Protein AF-A0A7S4FVG9-F1 (afdb_monomer_lite)

Sequence (115 aa):
MYADDLCVLISSWCITNLQEILDAMHPFGIVSGLKSTLGKSALVLKGTFLPQEAQYFDNSGLPTRNCVKYLGVCIGNISVGQTFSKVLGEAQRRAALVASLGLSLKERVLLLKTW

Secondary structure (DSSP, 8-state):
-BTTB------GGGGGGHHHHHHHHHHHHHHHTPPP-GGG--B---S---HHHHHHHHHT-PPB-SEEEETTEEEESS-HHHHHHHHHHHHHHHHHHHHHSSS-HHHHHHHHHH-

pLDDT: mean 82.52, std 6.34, range [65.31, 91.69]

Structure (mmCIF, N/CA/C/O backbone):
data_AF-A0A7S4FVG9-F1
#
_entry.id   AF-A0A7S4FVG9-F1
#
loop_
_atom_site.group_PDB
_atom_site.id
_atom_site.type_symbol
_atom_site.label_atom_id
_atom_site.label_alt_id
_atom_site.label_comp_id
_atom_site.label_asym_id
_atom_site.label_entity_id
_atom_site.label_seq_id
_atom_site.pdbx_PDB_ins_code
_atom_site.Cartn_x
_atom_site.Cartn_y
_atom_site.Cartn_z
_atom_site.occupancy
_atom_site.B_iso_or_equiv
_atom_site.auth_seq_id
_atom_site.auth_comp_id
_atom_site.auth_asym_id
_atom_site.auth_atom_id
_atom_site.pdbx_PDB_model_num
ATOM 1 N N . MET A 1 1 ? 6.485 -10.871 1.008 1.00 78.25 1 MET A N 1
ATOM 2 C CA . MET A 1 1 ? 5.316 -11.719 0.721 1.00 78.25 1 MET A CA 1
ATOM 3 C C . MET A 1 1 ? 4.652 -12.051 2.038 1.00 78.25 1 MET A C 1
ATOM 5 O O . MET A 1 1 ? 5.354 -12.457 2.959 1.00 78.25 1 MET A O 1
ATOM 9 N N . TYR A 1 2 ? 3.351 -11.828 2.143 1.00 77.38 2 TYR A N 1
ATOM 10 C CA . TYR A 1 2 ? 2.548 -12.236 3.287 1.00 77.38 2 TYR A CA 1
ATOM 11 C C . TYR A 1 2 ? 1.194 -12.713 2.767 1.00 77.38 2 TYR A C 1
ATOM 13 O O . TYR A 1 2 ? 0.484 -11.928 2.150 1.00 77.38 2 TYR A O 1
ATOM 21 N N . ALA A 1 3 ? 0.859 -13.986 2.991 1.00 82.62 3 ALA A N 1
ATOM 2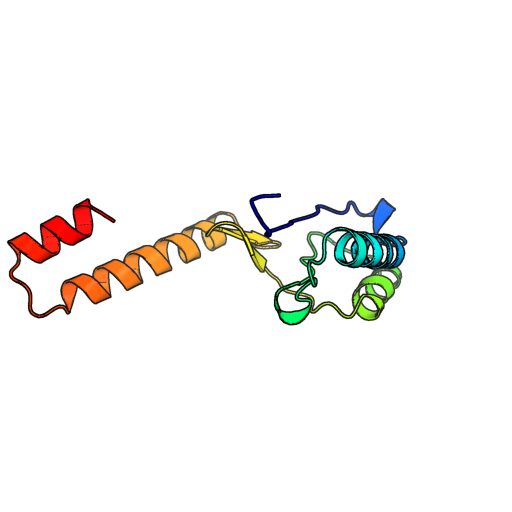2 C CA . ALA A 1 3 ? -0.276 -14.635 2.330 1.00 82.62 3 ALA A CA 1
ATOM 23 C C . ALA A 1 3 ? -0.240 -14.411 0.798 1.00 82.62 3 ALA A C 1
ATOM 25 O O . ALA A 1 3 ? 0.761 -14.752 0.167 1.00 82.62 3 ALA A O 1
ATOM 26 N N . ASP A 1 4 ? -1.297 -13.841 0.220 1.00 75.81 4 ASP A N 1
ATOM 27 C CA . ASP A 1 4 ? -1.430 -13.484 -1.196 1.00 75.81 4 ASP A CA 1
ATOM 28 C C . ASP A 1 4 ? -0.877 -12.087 -1.541 1.00 75.81 4 ASP A C 1
ATOM 30 O O . ASP A 1 4 ? -0.677 -11.776 -2.718 1.00 75.81 4 ASP A O 1
ATOM 34 N N . ASP A 1 5 ? -0.560 -11.260 -0.539 1.00 79.31 5 ASP A N 1
ATOM 35 C CA . ASP A 1 5 ? 0.035 -9.941 -0.742 1.00 79.31 5 ASP A CA 1
ATOM 36 C C . ASP A 1 5 ? 1.545 -10.059 -1.030 1.00 79.31 5 ASP A C 1
ATOM 38 O O . ASP A 1 5 ? 2.378 -10.385 -0.167 1.00 79.31 5 ASP A O 1
ATOM 42 N N . LEU A 1 6 ? 1.931 -9.717 -2.261 1.00 83.31 6 LEU A N 1
ATOM 43 C CA . LEU A 1 6 ? 3.322 -9.621 -2.694 1.00 83.31 6 LEU A CA 1
ATOM 44 C C . LEU A 1 6 ? 3.721 -8.161 -2.940 1.00 83.31 6 LEU A C 1
ATOM 46 O O . LEU A 1 6 ? 3.076 -7.433 -3.688 1.00 83.31 6 LEU A O 1
ATOM 50 N N . CYS A 1 7 ? 4.840 -7.758 -2.342 1.00 84.88 7 CYS A N 1
ATOM 51 C CA . CYS A 1 7 ? 5.536 -6.514 -2.645 1.00 84.88 7 CYS A CA 1
ATOM 52 C C . CYS A 1 7 ? 6.952 -6.871 -3.103 1.00 84.88 7 CYS A C 1
ATOM 54 O O . CYS A 1 7 ? 7.663 -7.581 -2.385 1.00 84.88 7 CYS A O 1
ATOM 56 N N . VAL A 1 8 ? 7.333 -6.407 -4.292 1.00 83.69 8 VAL A N 1
ATOM 57 C CA . VAL A 1 8 ? 8.661 -6.617 -4.881 1.00 83.69 8 VAL A CA 1
ATOM 58 C C . VAL A 1 8 ? 9.360 -5.268 -4.962 1.00 83.69 8 VAL A C 1
ATOM 60 O O . VAL A 1 8 ? 8.801 -4.302 -5.477 1.00 83.69 8 VAL A O 1
ATOM 63 N N . LEU A 1 9 ? 10.583 -5.199 -4.441 1.00 83.75 9 LEU A N 1
ATOM 64 C CA . LEU A 1 9 ? 11.436 -4.024 -4.573 1.00 83.75 9 LEU A CA 1
ATOM 65 C C . LEU A 1 9 ? 12.340 -4.230 -5.783 1.00 83.75 9 LEU A C 1
ATOM 67 O O . LEU A 1 9 ? 13.181 -5.125 -5.781 1.00 83.75 9 LEU A O 1
ATOM 71 N N . ILE A 1 10 ? 12.147 -3.407 -6.808 1.00 80.31 10 ILE A N 1
ATOM 72 C CA . ILE A 1 10 ? 12.931 -3.451 -8.042 1.00 80.31 10 ILE A CA 1
ATOM 73 C C . ILE A 1 10 ? 13.916 -2.285 -8.000 1.00 80.31 10 ILE A C 1
ATOM 75 O O . ILE A 1 10 ? 13.527 -1.127 -7.849 1.00 80.31 10 ILE A O 1
ATOM 79 N N . SER A 1 11 ? 15.205 -2.598 -8.078 1.00 76.31 11 SER A N 1
ATOM 80 C CA . SER A 1 11 ? 16.280 -1.612 -8.184 1.00 76.31 11 SER A CA 1
ATOM 81 C C . SER A 1 11 ? 16.342 -1.000 -9.583 1.00 76.31 11 SER A C 1
ATOM 83 O O . SER A 1 11 ? 15.901 -1.615 -10.550 1.00 76.31 11 SER A O 1
ATOM 85 N N . SER A 1 12 ? 16.949 0.186 -9.704 1.00 69.00 12 SER A N 1
ATOM 86 C CA . SER A 1 12 ? 17.004 0.949 -10.961 1.00 69.00 12 SER A CA 1
ATOM 87 C C . SER A 1 12 ? 17.550 0.156 -12.153 1.00 69.00 12 SER A C 1
ATOM 89 O O . SER A 1 12 ? 16.964 0.173 -13.227 1.00 69.00 12 SER A O 1
ATOM 91 N N . TRP A 1 13 ? 18.604 -0.635 -11.945 1.00 67.44 13 TRP A N 1
ATOM 92 C CA . TRP A 1 13 ? 19.212 -1.468 -12.991 1.00 67.44 13 TRP A CA 1
ATOM 93 C C . TRP A 1 13 ? 18.325 -2.620 -13.499 1.00 67.44 13 TRP A C 1
ATOM 95 O O . TRP A 1 13 ? 18.642 -3.210 -14.524 1.00 67.44 13 TRP A O 1
ATOM 105 N N . CYS A 1 14 ? 17.219 -2.928 -12.813 1.00 71.31 14 CYS A N 1
ATOM 106 C CA . CYS A 1 14 ? 16.270 -3.977 -13.200 1.00 71.31 14 CYS A CA 1
ATOM 107 C C . CYS A 1 14 ? 14.973 -3.424 -13.813 1.00 71.31 14 CYS A C 1
ATOM 109 O O . CYS A 1 14 ? 14.086 -4.210 -14.14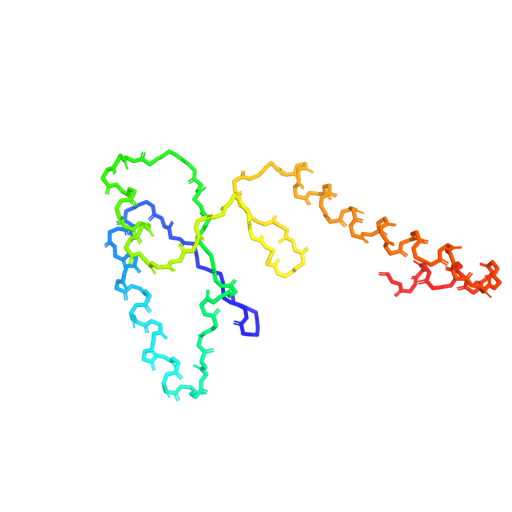5 1.00 71.31 14 CYS A O 1
ATOM 111 N N . ILE A 1 15 ? 14.825 -2.098 -13.949 1.00 79.31 15 ILE A N 1
ATOM 112 C CA . ILE A 1 15 ? 13.595 -1.476 -14.475 1.00 79.31 15 ILE A CA 1
ATOM 113 C C . ILE A 1 15 ? 13.326 -1.912 -15.917 1.00 79.31 15 ILE A C 1
ATOM 115 O O . ILE A 1 15 ? 12.174 -2.133 -16.284 1.00 79.31 15 ILE A O 1
ATOM 119 N N . THR A 1 16 ? 14.380 -2.107 -16.711 1.00 80.19 16 THR A N 1
ATOM 120 C CA . THR A 1 16 ? 14.280 -2.570 -18.103 1.00 80.19 16 THR A CA 1
ATOM 121 C C . THR A 1 16 ? 13.609 -3.936 -18.225 1.00 80.19 16 THR A C 1
ATOM 123 O O . THR A 1 16 ? 12.975 -4.220 -19.235 1.00 80.19 16 THR A O 1
ATOM 126 N N . ASN A 1 17 ? 13.692 -4.756 -17.173 1.00 81.62 17 ASN A N 1
ATOM 127 C CA . ASN A 1 17 ? 13.164 -6.118 -17.147 1.00 81.62 17 ASN A CA 1
ATOM 128 C C . ASN A 1 17 ? 11.814 -6.186 -16.416 1.00 81.62 17 ASN A C 1
ATOM 130 O O . ASN A 1 17 ? 11.320 -7.274 -16.129 1.00 81.62 17 ASN A O 1
ATOM 134 N N . LEU A 1 18 ? 11.201 -5.041 -16.086 1.00 84.19 18 LEU A N 1
ATOM 135 C CA . LEU A 1 18 ? 9.923 -4.990 -15.374 1.00 84.19 18 LEU A CA 1
ATOM 136 C C . LEU A 1 18 ? 8.843 -5.807 -16.091 1.00 84.19 18 LEU A C 1
ATOM 138 O O . LEU A 1 18 ? 8.108 -6.543 -15.436 1.00 84.19 18 LEU A O 1
ATOM 142 N N . GLN A 1 19 ? 8.779 -5.715 -17.421 1.00 83.19 19 GLN A N 1
ATOM 143 C CA . GLN A 1 19 ? 7.815 -6.483 -18.203 1.00 83.19 19 GLN A CA 1
ATOM 144 C C . GLN A 1 19 ? 8.065 -7.988 -18.078 1.00 83.19 19 GLN A C 1
ATOM 146 O O . GLN A 1 19 ? 7.139 -8.732 -17.783 1.00 83.19 19 GLN A O 1
ATOM 151 N N . GLU A 1 20 ? 9.318 -8.427 -18.192 1.00 83.75 20 GLU A N 1
ATOM 152 C CA . GLU A 1 20 ? 9.690 -9.839 -18.047 1.00 83.75 20 GLU A CA 1
ATOM 153 C C . GLU A 1 20 ? 9.359 -10.377 -16.648 1.00 83.75 20 GLU A C 1
ATOM 155 O O . GLU A 1 20 ? 8.916 -11.515 -16.504 1.00 83.75 20 GLU A O 1
ATOM 160 N N . ILE A 1 21 ? 9.525 -9.554 -15.606 1.00 83.12 21 ILE A N 1
ATOM 161 C CA . ILE A 1 21 ? 9.154 -9.905 -14.228 1.00 83.12 21 ILE A CA 1
ATOM 162 C C . ILE A 1 21 ? 7.636 -10.089 -14.113 1.00 83.12 21 ILE A C 1
ATOM 164 O O . ILE A 1 21 ? 7.181 -11.067 -13.516 1.00 83.12 21 ILE A O 1
ATOM 168 N N . LEU A 1 22 ? 6.847 -9.170 -14.677 1.00 80.75 22 LEU A N 1
ATOM 169 C CA . LEU A 1 22 ? 5.384 -9.262 -14.672 1.00 80.75 22 LEU A CA 1
ATOM 170 C C . LEU A 1 22 ? 4.895 -10.468 -15.479 1.00 80.75 22 LEU A C 1
ATOM 172 O O . LEU A 1 22 ? 4.018 -11.203 -15.018 1.00 80.75 22 LEU A O 1
ATOM 176 N N . ASP A 1 23 ? 5.512 -10.711 -16.631 1.00 81.44 23 ASP A N 1
ATOM 177 C CA . ASP A 1 23 ? 5.216 -11.853 -17.483 1.00 81.44 23 ASP A CA 1
ATOM 178 C C . ASP A 1 23 ? 5.558 -13.161 -16.768 1.00 81.44 23 ASP A C 1
ATOM 180 O O . ASP A 1 23 ? 4.752 -14.081 -16.794 1.00 81.44 23 ASP A O 1
ATOM 184 N N . ALA A 1 24 ? 6.676 -13.240 -16.038 1.00 80.88 24 ALA A N 1
ATOM 185 C CA . ALA A 1 24 ? 7.050 -14.415 -15.245 1.00 80.88 24 ALA A CA 1
ATOM 186 C C . ALA A 1 24 ? 6.097 -14.687 -14.065 1.00 80.88 24 ALA A C 1
ATOM 188 O O . ALA A 1 24 ? 5.924 -15.838 -13.651 1.00 80.88 24 ALA A O 1
ATOM 189 N N . MET A 1 25 ? 5.428 -13.657 -13.537 1.00 76.75 25 MET A N 1
ATOM 190 C CA . MET A 1 25 ? 4.395 -13.838 -12.513 1.00 76.75 25 MET A CA 1
ATOM 191 C C . MET A 1 25 ? 3.116 -14.488 -13.065 1.00 76.75 25 MET A C 1
ATOM 193 O O . MET A 1 25 ? 2.375 -15.119 -12.306 1.00 76.75 25 MET A O 1
ATOM 197 N N . HIS A 1 26 ? 2.847 -14.381 -14.369 1.00 72.19 26 HIS A N 1
ATOM 198 C CA . HIS A 1 26 ? 1.632 -14.928 -14.974 1.00 72.19 26 HIS A CA 1
ATOM 199 C C . HIS A 1 26 ? 1.617 -16.477 -15.019 1.00 72.19 26 HIS A C 1
ATOM 201 O O . HIS A 1 26 ? 0.636 -17.064 -14.552 1.00 72.19 26 HIS A O 1
ATOM 207 N N . PRO A 1 27 ? 2.676 -17.186 -15.476 1.00 69.69 27 PRO A N 1
ATOM 208 C CA . PRO A 1 27 ? 2.790 -18.642 -15.375 1.00 69.69 27 PRO A CA 1
ATOM 209 C C . PRO A 1 27 ? 2.675 -19.168 -13.945 1.00 69.69 27 PRO A C 1
ATOM 211 O O . PRO A 1 27 ? 2.052 -20.206 -13.732 1.00 69.69 27 PRO A O 1
ATOM 214 N N . PHE A 1 28 ? 3.214 -18.446 -12.956 1.00 68.62 28 PHE A N 1
ATOM 215 C CA . PHE A 1 28 ? 3.063 -18.820 -11.547 1.00 68.62 28 PHE A CA 1
ATOM 216 C C . PHE A 1 28 ? 1.588 -18.832 -11.122 1.00 68.62 28 PHE A C 1
ATOM 218 O O . PHE A 1 28 ? 1.145 -19.759 -10.442 1.00 68.62 28 PHE A O 1
ATOM 225 N N . GLY A 1 29 ? 0.803 -17.851 -11.576 1.00 69.31 29 GLY A N 1
ATOM 226 C CA . GLY A 1 29 ? -0.644 -17.825 -11.362 1.00 69.31 29 GLY A CA 1
ATOM 227 C C . GLY A 1 29 ? -1.374 -19.012 -12.000 1.00 69.31 29 GLY A C 1
ATOM 228 O O . GLY A 1 29 ? -2.247 -19.612 -11.379 1.00 69.31 29 GLY A O 1
ATOM 229 N N . ILE A 1 30 ? -0.965 -19.421 -13.206 1.00 68.50 30 ILE A N 1
ATOM 230 C CA . ILE A 1 30 ? -1.545 -20.585 -13.897 1.00 68.50 30 ILE A CA 1
ATOM 231 C C . ILE A 1 30 ? -1.260 -21.882 -13.125 1.00 68.50 30 ILE A C 1
ATOM 233 O O . ILE A 1 30 ? -2.176 -22.666 -12.894 1.00 68.50 30 ILE A O 1
ATOM 237 N N . VAL A 1 31 ? -0.013 -22.098 -12.694 1.00 74.31 31 VAL A N 1
ATOM 238 C CA . VAL A 1 31 ? 0.397 -23.324 -11.980 1.00 74.31 31 VAL A CA 1
ATOM 239 C C . VAL A 1 31 ? -0.233 -23.414 -10.589 1.00 74.31 31 VAL A C 1
ATOM 241 O O . VAL A 1 31 ? -0.610 -24.497 -10.150 1.00 74.31 31 VAL A O 1
ATOM 244 N N . SER A 1 32 ? -0.370 -22.284 -9.895 1.00 73.25 32 SER A N 1
ATOM 245 C CA . SER A 1 32 ? -0.970 -22.229 -8.556 1.00 73.25 32 SER A CA 1
ATOM 246 C C . SER A 1 32 ? -2.504 -22.174 -8.564 1.00 73.25 32 SER A C 1
ATOM 248 O O . SER A 1 32 ? -3.117 -22.274 -7.504 1.00 73.25 32 SER A O 1
ATOM 250 N N . GLY A 1 33 ? -3.135 -21.992 -9.731 1.00 74.25 33 GLY A N 1
ATOM 251 C CA . GLY A 1 33 ? -4.573 -21.724 -9.841 1.00 74.25 33 GLY A CA 1
ATOM 252 C C . GLY A 1 33 ? -4.991 -20.355 -9.282 1.00 74.25 33 GLY A C 1
ATOM 253 O O . GLY A 1 33 ? -6.182 -20.100 -9.102 1.00 74.25 33 GLY A O 1
ATOM 254 N N . LEU A 1 34 ? -4.030 -19.470 -8.996 1.00 72.81 34 LEU A N 1
ATOM 255 C CA . LEU A 1 34 ? -4.262 -18.141 -8.439 1.00 72.81 34 LEU A CA 1
ATOM 256 C C . LEU A 1 34 ? -4.266 -17.093 -9.551 1.00 72.81 34 LEU A C 1
ATOM 258 O O . LEU A 1 34 ? -3.319 -16.959 -10.323 1.00 72.81 34 LEU A O 1
ATOM 262 N N . LYS A 1 35 ? -5.321 -16.279 -9.608 1.00 70.69 35 LYS A N 1
ATOM 263 C CA . LYS A 1 35 ? -5.384 -15.155 -10.545 1.00 70.69 35 LYS A CA 1
ATOM 264 C C . LYS A 1 35 ? -4.820 -13.897 -9.889 1.00 70.69 35 LYS A C 1
ATOM 266 O O . LYS A 1 35 ? -5.388 -13.397 -8.918 1.00 70.69 35 LYS A O 1
ATOM 271 N N . SER A 1 36 ? -3.744 -13.348 -10.452 1.00 69.94 36 SER A N 1
ATOM 272 C CA . SER A 1 36 ? -3.258 -12.026 -10.047 1.00 69.94 36 SER A CA 1
ATOM 273 C C . SER A 1 36 ? -4.340 -10.976 -10.311 1.00 69.94 36 SER A C 1
ATOM 275 O O . SER A 1 36 ? -4.864 -10.859 -11.422 1.00 69.94 36 SER A O 1
ATOM 277 N N . THR A 1 37 ? -4.709 -10.217 -9.279 1.00 73.44 37 THR A N 1
ATOM 278 C CA . THR A 1 37 ? -5.695 -9.140 -9.406 1.00 73.44 37 THR A CA 1
ATOM 279 C C . THR A 1 37 ? -4.972 -7.840 -9.737 1.00 73.44 37 THR A C 1
ATOM 281 O O . THR A 1 37 ? -4.728 -7.023 -8.851 1.00 73.44 37 THR A O 1
ATOM 284 N N . LEU A 1 38 ? -4.664 -7.626 -11.020 1.00 67.69 38 LEU A N 1
ATOM 285 C CA . LEU A 1 38 ? -3.938 -6.436 -11.495 1.00 67.69 38 LEU A CA 1
ATOM 286 C C . LEU A 1 38 ? -4.584 -5.109 -11.055 1.00 67.69 38 LEU A C 1
ATOM 288 O O . LEU A 1 38 ? -3.882 -4.137 -10.812 1.00 67.69 38 LEU A O 1
ATOM 292 N N . GLY A 1 39 ? -5.907 -5.074 -10.848 1.00 70.44 39 GLY A N 1
ATOM 293 C CA . GLY A 1 39 ? -6.610 -3.889 -10.333 1.00 70.44 39 GLY A CA 1
ATOM 294 C C . GLY A 1 39 ? -6.247 -3.485 -8.893 1.00 70.44 39 GLY A C 1
ATOM 295 O O . GLY A 1 39 ? -6.519 -2.354 -8.491 1.00 70.44 39 GLY A O 1
ATOM 296 N N . LYS A 1 40 ? -5.637 -4.385 -8.109 1.00 75.50 40 LYS A N 1
ATOM 297 C CA . LYS A 1 40 ? -5.088 -4.091 -6.772 1.00 75.50 40 LYS A CA 1
ATOM 298 C C . LYS A 1 40 ? -3.585 -3.798 -6.805 1.00 75.50 40 LYS A C 1
ATOM 300 O O . LYS A 1 40 ? -3.054 -3.267 -5.831 1.00 75.50 40 LYS A O 1
ATOM 305 N N . SER A 1 41 ? -2.916 -4.127 -7.905 1.00 83.38 41 SER A N 1
ATOM 306 C CA . SER A 1 41 ? -1.487 -3.914 -8.100 1.00 83.38 41 SER A CA 1
ATOM 307 C C . SER A 1 41 ? -1.211 -2.477 -8.540 1.00 83.38 41 SER A C 1
ATOM 309 O O . SER A 1 41 ? -2.021 -1.835 -9.208 1.00 83.38 41 SER A O 1
ATOM 311 N N . ALA A 1 42 ? -0.065 -1.945 -8.135 1.00 88.38 42 ALA A N 1
ATOM 312 C CA . ALA A 1 42 ? 0.379 -0.614 -8.521 1.00 88.38 42 ALA A CA 1
ATOM 313 C C . ALA A 1 42 ? 1.901 -0.536 -8.445 1.00 88.38 42 ALA A C 1
ATOM 315 O O . ALA A 1 42 ? 2.522 -1.218 -7.625 1.00 88.38 42 ALA A O 1
ATOM 316 N N . LEU A 1 43 ? 2.482 0.338 -9.261 1.00 89.25 43 LEU A N 1
ATOM 317 C CA . LEU A 1 43 ? 3.894 0.679 -9.177 1.00 89.25 43 LEU A CA 1
ATOM 318 C C . LEU A 1 43 ? 4.085 1.849 -8.224 1.00 89.25 43 LEU A C 1
ATOM 320 O O . LEU A 1 43 ? 3.304 2.802 -8.217 1.00 89.25 43 LEU A O 1
ATOM 324 N N . VAL A 1 44 ? 5.148 1.785 -7.429 1.00 89.00 44 VAL A N 1
ATOM 325 C CA . VAL A 1 44 ? 5.551 2.880 -6.554 1.00 89.00 44 VAL A CA 1
ATOM 326 C C . VAL A 1 44 ? 6.985 3.247 -6.863 1.00 89.00 44 VAL A C 1
ATOM 328 O O . VAL A 1 44 ? 7.917 2.507 -6.557 1.00 89.00 44 VAL A O 1
ATOM 331 N N . LEU A 1 45 ? 7.139 4.406 -7.487 1.00 86.44 45 LEU A N 1
ATOM 332 C CA . LEU A 1 45 ? 8.416 4.903 -7.967 1.00 86.44 45 LEU A CA 1
ATOM 333 C C . LEU A 1 45 ? 9.079 5.732 -6.868 1.00 86.44 45 LEU A C 1
ATOM 335 O O . LEU A 1 45 ? 8.492 6.693 -6.369 1.00 86.44 45 LEU A O 1
ATOM 339 N N . LYS A 1 46 ? 10.298 5.360 -6.471 1.00 80.75 46 LYS A N 1
ATOM 340 C CA . LYS A 1 46 ? 11.075 6.071 -5.451 1.00 80.75 46 LYS A CA 1
ATOM 341 C C . LYS A 1 46 ? 12.426 6.492 -6.020 1.00 80.75 46 LYS A C 1
ATOM 343 O O . LYS A 1 46 ? 13.240 5.637 -6.346 1.00 80.75 46 LYS A O 1
ATOM 348 N N . GLY A 1 47 ? 12.666 7.801 -6.067 1.00 78.75 47 GLY A N 1
ATOM 349 C CA . GLY A 1 47 ? 13.893 8.393 -6.603 1.00 78.75 47 GLY A CA 1
ATOM 350 C C . GLY A 1 47 ? 13.654 9.181 -7.890 1.00 78.75 47 GLY A C 1
ATOM 351 O O . GLY A 1 47 ? 12.514 9.461 -8.258 1.00 78.75 47 GLY A O 1
ATOM 352 N N . THR A 1 48 ? 14.745 9.570 -8.543 1.00 78.44 48 THR A N 1
ATOM 353 C CA . THR A 1 48 ? 14.736 10.217 -9.859 1.00 78.44 48 THR A CA 1
ATOM 354 C C . THR A 1 48 ? 15.003 9.189 -10.942 1.00 78.44 48 THR A C 1
ATOM 356 O O . THR A 1 48 ? 15.944 8.408 -10.815 1.00 78.44 48 THR A O 1
ATOM 359 N N . PHE A 1 49 ? 14.207 9.243 -12.003 1.00 80.12 49 PHE A N 1
ATOM 360 C CA . PHE A 1 49 ? 14.292 8.337 -13.142 1.00 80.12 49 PHE A CA 1
ATOM 361 C C . PHE A 1 49 ? 14.641 9.120 -14.402 1.00 80.12 49 PHE A C 1
ATOM 363 O O . PHE A 1 49 ? 14.253 10.283 -14.553 1.00 80.12 49 PHE A O 1
ATOM 370 N N . LEU A 1 50 ? 15.375 8.483 -15.304 1.00 83.00 50 LEU A N 1
ATOM 371 C CA . LEU A 1 50 ? 15.639 9.019 -16.629 1.00 83.00 50 LEU A CA 1
ATOM 372 C C . LEU A 1 50 ? 14.352 8.980 -17.469 1.00 83.00 50 LEU A C 1
ATOM 374 O O . LEU A 1 50 ? 13.538 8.072 -17.307 1.00 83.00 50 LEU A O 1
ATOM 378 N N . PRO A 1 51 ? 14.168 9.899 -18.433 1.00 80.00 51 PRO A N 1
ATOM 379 C CA . PRO A 1 51 ? 12.992 9.887 -19.309 1.00 80.00 51 PRO A CA 1
ATOM 380 C C . PRO A 1 51 ? 12.788 8.562 -20.060 1.00 80.00 51 PRO A C 1
ATOM 382 O O . PRO A 1 51 ? 11.660 8.169 -20.330 1.00 80.00 51 PRO A O 1
ATOM 385 N N . GLN A 1 52 ? 13.877 7.854 -20.367 1.00 81.94 52 GLN A N 1
ATOM 386 C CA . GLN A 1 52 ? 13.838 6.537 -21.010 1.00 81.94 52 GLN A CA 1
ATOM 387 C C . GLN A 1 52 ? 13.264 5.456 -20.085 1.00 81.94 52 GLN A C 1
ATOM 389 O O . GLN A 1 52 ? 12.641 4.511 -20.556 1.00 81.94 52 GLN A O 1
ATOM 394 N N . GLU A 1 53 ? 13.434 5.604 -18.767 1.00 81.81 53 GLU A N 1
ATOM 395 C CA . GLU A 1 53 ? 12.915 4.650 -17.787 1.00 81.81 53 GLU A CA 1
ATOM 396 C C . GLU A 1 53 ? 11.389 4.753 -17.642 1.00 81.81 53 GLU A C 1
ATOM 398 O O . GLU A 1 53 ? 10.729 3.761 -17.337 1.00 81.81 53 GLU A O 1
ATOM 403 N N . ALA A 1 54 ? 10.817 5.931 -17.930 1.00 81.00 54 ALA A N 1
ATOM 404 C CA . ALA A 1 54 ? 9.376 6.172 -17.858 1.00 81.00 54 ALA A CA 1
ATOM 405 C C . ALA A 1 54 ? 8.571 5.239 -18.777 1.00 81.00 54 ALA A C 1
ATOM 407 O O . ALA A 1 54 ? 7.516 4.743 -18.384 1.00 81.00 54 ALA A O 1
ATOM 408 N N . GLN A 1 55 ? 9.119 4.925 -19.957 1.00 83.56 55 GLN A N 1
ATOM 409 C CA . GLN A 1 55 ? 8.477 4.044 -20.934 1.00 83.56 55 GLN A CA 1
ATOM 410 C C . GLN A 1 55 ? 8.240 2.629 -20.386 1.00 83.56 55 GLN A C 1
ATOM 412 O O . GLN A 1 55 ? 7.225 2.013 -20.703 1.00 83.56 55 GLN A O 1
ATOM 417 N N . TYR A 1 56 ? 9.127 2.110 -19.528 1.00 84.94 56 TYR A N 1
ATOM 418 C CA . TYR A 1 56 ? 8.942 0.779 -18.935 1.00 84.94 56 TYR A CA 1
ATOM 419 C C . TYR A 1 56 ? 7.786 0.749 -17.932 1.00 84.94 56 TYR A C 1
ATOM 421 O O . TYR A 1 56 ? 7.101 -0.266 -17.816 1.00 84.94 56 TYR A O 1
ATOM 429 N N . PHE A 1 57 ? 7.532 1.853 -17.224 1.00 85.19 57 PHE A N 1
ATOM 430 C CA . PHE A 1 57 ? 6.395 1.946 -16.307 1.00 85.19 57 PHE A CA 1
ATOM 431 C C . PHE A 1 57 ? 5.077 2.028 -17.073 1.00 85.19 57 PHE A C 1
ATOM 433 O O . PHE A 1 57 ? 4.128 1.336 -16.712 1.00 85.19 57 PHE A O 1
ATOM 440 N N . ASP A 1 58 ? 5.037 2.805 -18.154 1.00 83.88 58 ASP A N 1
ATOM 441 C CA . ASP A 1 58 ? 3.841 2.945 -18.990 1.00 83.88 58 ASP A CA 1
ATOM 442 C C . ASP A 1 58 ? 3.468 1.614 -19.666 1.00 83.88 58 ASP A C 1
ATOM 444 O O . ASP A 1 58 ? 2.297 1.230 -19.689 1.00 83.88 58 ASP A O 1
ATOM 448 N N . ASN A 1 59 ? 4.467 0.854 -20.128 1.00 84.25 59 ASN A N 1
ATOM 449 C CA . ASN A 1 59 ? 4.263 -0.447 -20.774 1.00 84.25 59 ASN A CA 1
ATOM 450 C C . ASN A 1 59 ? 3.792 -1.550 -19.813 1.00 84.25 59 ASN A C 1
ATOM 452 O O . ASN A 1 59 ? 3.189 -2.523 -20.256 1.00 84.25 59 ASN A O 1
ATOM 456 N N . SER A 1 60 ? 4.014 -1.391 -18.504 1.00 82.69 60 SER A N 1
ATOM 457 C CA . SER A 1 60 ? 3.660 -2.400 -17.497 1.00 82.69 60 SER A CA 1
ATOM 458 C C . SER A 1 60 ? 2.151 -2.637 -17.337 1.00 82.69 60 SER A C 1
ATOM 460 O O . SER A 1 60 ? 1.736 -3.625 -16.728 1.00 82.69 60 SER A O 1
ATOM 462 N N . GLY A 1 61 ? 1.315 -1.696 -17.796 1.00 81.75 61 GLY A N 1
ATOM 463 C CA . GLY A 1 61 ? -0.135 -1.716 -17.582 1.00 81.75 61 GLY A CA 1
ATOM 464 C C . GLY A 1 61 ? -0.568 -1.523 -16.121 1.00 81.75 61 GLY A C 1
ATOM 465 O O . GLY A 1 61 ? -1.759 -1.616 -15.815 1.00 81.75 61 GLY A O 1
ATOM 466 N N . LEU A 1 62 ? 0.370 -1.248 -15.207 1.00 86.31 62 LEU A N 1
ATOM 467 C CA . LEU A 1 62 ? 0.094 -0.989 -13.800 1.00 86.31 62 LEU A CA 1
ATOM 468 C C . LEU A 1 62 ? 0.000 0.517 -13.526 1.00 86.31 62 LEU A C 1
ATOM 470 O O . LEU A 1 62 ? 0.833 1.291 -13.996 1.00 86.31 62 LEU A O 1
ATOM 474 N N . PRO A 1 63 ? -0.961 0.966 -12.701 1.00 88.44 63 PRO A N 1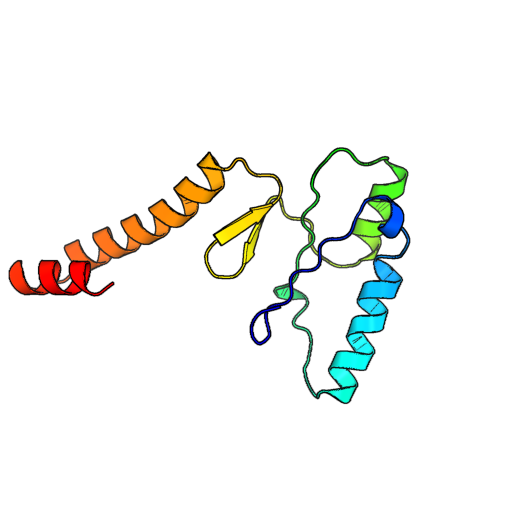
A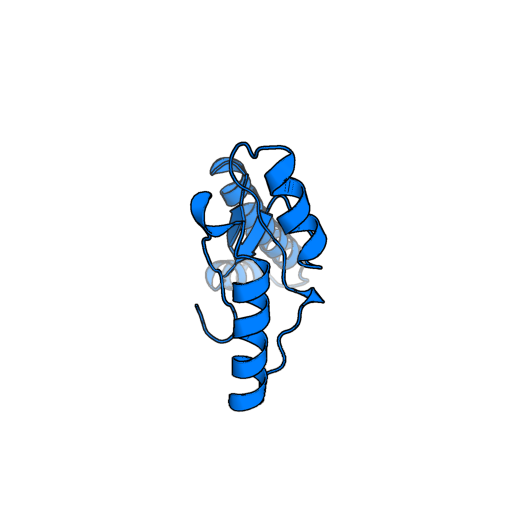TOM 475 C CA . PRO A 1 63 ? -1.044 2.369 -12.333 1.00 88.44 63 PRO A CA 1
ATOM 476 C C . PRO A 1 63 ? 0.130 2.758 -11.430 1.00 88.44 63 PRO A C 1
ATOM 478 O O . PRO A 1 63 ? 0.366 2.140 -10.386 1.00 88.44 63 PRO A O 1
ATOM 481 N N . THR A 1 64 ? 0.810 3.845 -11.779 1.00 88.44 64 THR A N 1
ATOM 482 C CA . THR A 1 64 ? 1.810 4.468 -10.908 1.00 88.44 64 THR A CA 1
ATOM 483 C C . THR A 1 64 ? 1.123 5.236 -9.781 1.00 88.44 64 THR A C 1
ATOM 485 O O . THR A 1 64 ? 0.227 6.051 -10.008 1.00 88.44 64 THR A O 1
ATOM 488 N N . ARG A 1 65 ? 1.538 4.988 -8.537 1.00 88.94 65 ARG A N 1
ATOM 489 C CA . ARG A 1 65 ? 1.015 5.651 -7.337 1.00 88.94 65 ARG A CA 1
ATOM 490 C C . ARG A 1 65 ? 2.147 6.184 -6.475 1.00 88.94 65 ARG A C 1
ATOM 492 O O . ARG A 1 65 ? 3.211 5.586 -6.370 1.00 88.94 65 ARG A O 1
ATOM 499 N N . ASN A 1 66 ? 1.872 7.276 -5.763 1.00 87.50 66 ASN A N 1
ATOM 500 C CA . ASN A 1 66 ? 2.832 7.835 -4.809 1.00 87.50 66 ASN A CA 1
ATOM 501 C C . ASN A 1 66 ? 3.082 6.894 -3.610 1.00 87.50 66 ASN A C 1
ATOM 503 O O . ASN A 1 66 ? 4.177 6.826 -3.057 1.00 87.50 66 ASN A O 1
ATOM 507 N N . CYS A 1 67 ? 2.054 6.146 -3.199 1.00 89.06 67 CYS A N 1
ATOM 508 C CA . CYS A 1 67 ? 2.164 5.119 -2.169 1.00 89.06 67 CYS A CA 1
ATOM 509 C C . CYS A 1 67 ? 1.111 4.0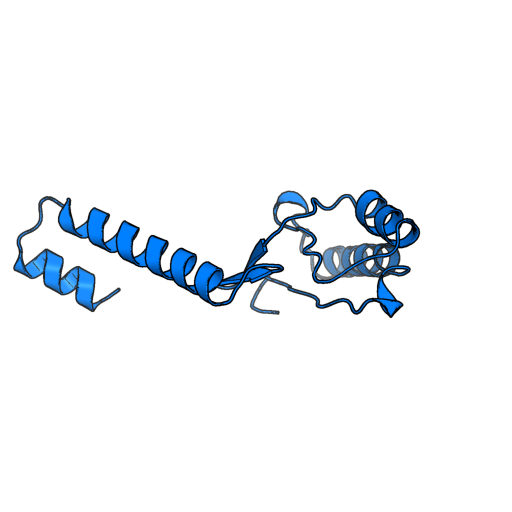22 -2.349 1.00 89.06 67 CYS A C 1
ATOM 511 O O . CYS A 1 67 ? 0.016 4.278 -2.860 1.00 89.06 67 CYS A O 1
ATOM 513 N N . VAL A 1 68 ? 1.403 2.839 -1.817 1.00 88.38 68 VAL A N 1
ATOM 514 C CA . VAL A 1 68 ? 0.468 1.714 -1.675 1.00 88.38 68 VAL A CA 1
ATOM 515 C C . VAL A 1 68 ? 0.313 1.347 -0.207 1.00 88.38 68 VAL A C 1
ATOM 517 O O . VAL A 1 68 ? 1.189 1.626 0.608 1.00 88.38 68 VAL A O 1
ATOM 520 N N . LYS A 1 69 ? -0.820 0.744 0.150 1.00 86.81 69 LYS A N 1
ATOM 521 C CA . LYS A 1 69 ? -1.011 0.164 1.479 1.00 86.81 69 LYS A CA 1
ATOM 522 C C . LYS A 1 69 ? -0.577 -1.296 1.415 1.00 86.81 69 LYS A C 1
ATOM 524 O O . LYS A 1 69 ? -1.165 -2.056 0.658 1.00 86.81 69 LYS A O 1
ATOM 529 N N . TYR A 1 70 ? 0.422 -1.666 2.202 1.00 86.31 70 TYR A N 1
ATOM 530 C CA . TYR A 1 70 ? 0.898 -3.039 2.341 1.00 86.31 70 TYR A CA 1
ATOM 531 C C . TYR A 1 70 ? 0.889 -3.395 3.826 1.00 86.31 70 TYR A C 1
ATOM 533 O O . TYR A 1 70 ? 1.459 -2.669 4.642 1.00 86.31 70 TYR A O 1
ATOM 541 N N . LEU A 1 71 ? 0.174 -4.464 4.188 1.00 85.25 71 LEU A N 1
ATOM 542 C CA . LEU A 1 71 ? 0.019 -4.922 5.576 1.00 85.25 71 LEU A CA 1
ATOM 543 C C . LEU A 1 71 ? -0.425 -3.825 6.560 1.00 85.25 71 LEU A C 1
ATOM 545 O O . LEU A 1 71 ? 0.070 -3.715 7.677 1.00 85.25 71 LEU A O 1
ATOM 549 N N . GLY A 1 72 ? -1.351 -2.963 6.136 1.00 81.50 72 GLY A N 1
ATOM 550 C CA . GLY A 1 72 ? -1.854 -1.878 6.984 1.00 81.50 72 GLY A CA 1
ATOM 551 C C . GLY A 1 72 ? -1.031 -0.587 6.943 1.00 81.50 72 GLY A C 1
ATOM 552 O O . GLY A 1 72 ? -1.557 0.458 7.320 1.00 81.50 72 GLY A O 1
ATOM 553 N N . VAL A 1 73 ? 0.193 -0.623 6.414 1.00 84.38 73 VAL A N 1
ATOM 554 C CA . VAL A 1 73 ? 1.124 0.511 6.390 1.00 84.38 73 VAL A CA 1
ATOM 555 C C . VAL A 1 73 ? 1.211 1.100 4.985 1.00 84.38 73 VAL A C 1
ATOM 557 O O . VAL A 1 73 ? 1.269 0.375 3.994 1.00 84.38 73 VAL A O 1
ATOM 560 N N . CYS A 1 74 ? 1.220 2.430 4.872 1.00 87.25 74 CYS A N 1
ATOM 561 C CA . CYS A 1 74 ? 1.498 3.077 3.592 1.00 87.25 74 CYS A CA 1
ATOM 562 C C . CYS A 1 74 ? 3.001 3.079 3.302 1.00 87.25 74 CYS A C 1
ATOM 564 O O . CYS A 1 74 ? 3.784 3.645 4.065 1.00 87.25 74 CYS A O 1
ATOM 566 N N . ILE A 1 75 ? 3.378 2.489 2.172 1.00 85.81 75 ILE A N 1
ATOM 567 C CA . ILE A 1 75 ? 4.752 2.397 1.682 1.00 85.81 75 ILE A CA 1
ATOM 568 C C . ILE A 1 75 ? 4.834 3.150 0.357 1.00 85.81 75 ILE A C 1
ATOM 570 O O . ILE A 1 75 ? 3.971 2.992 -0.510 1.00 85.81 75 ILE A O 1
ATOM 574 N N . GLY A 1 76 ? 5.863 3.980 0.196 1.00 86.69 76 GLY A N 1
ATOM 575 C CA . GLY A 1 76 ? 6.165 4.594 -1.088 1.00 86.69 76 GLY A CA 1
ATOM 576 C C . GLY A 1 76 ? 7.057 5.814 -1.023 1.00 86.69 76 GLY A C 1
ATOM 577 O O . GLY A 1 76 ? 7.882 5.931 -0.117 1.00 86.69 76 GLY A O 1
ATOM 578 N N . ASN A 1 77 ? 6.881 6.717 -1.985 1.00 86.94 77 ASN A N 1
ATOM 579 C CA . ASN A 1 77 ? 7.582 7.995 -2.037 1.00 86.94 77 ASN A CA 1
ATOM 580 C C . ASN A 1 77 ? 6.899 9.029 -1.127 1.00 86.94 77 ASN A C 1
ATOM 582 O O . ASN A 1 77 ? 6.444 10.094 -1.537 1.00 86.94 77 ASN A O 1
ATOM 586 N N . ILE A 1 78 ? 6.775 8.651 0.141 1.00 86.50 78 ILE A N 1
ATOM 587 C CA . ILE A 1 78 ? 6.185 9.450 1.207 1.00 86.50 78 ILE A CA 1
ATOM 588 C C . ILE A 1 78 ? 7.159 9.507 2.378 1.00 86.50 78 ILE A C 1
ATOM 590 O O . ILE A 1 78 ? 7.972 8.601 2.577 1.00 86.50 78 ILE A O 1
ATOM 594 N N . SER A 1 79 ? 7.089 10.580 3.160 1.00 86.50 79 SER A N 1
ATOM 595 C CA . SER A 1 79 ? 7.909 10.701 4.363 1.00 86.50 79 SER A CA 1
ATOM 596 C C . SER A 1 79 ? 7.428 9.743 5.455 1.00 86.50 79 SER A C 1
ATOM 598 O O . SER A 1 79 ? 6.258 9.357 5.502 1.00 8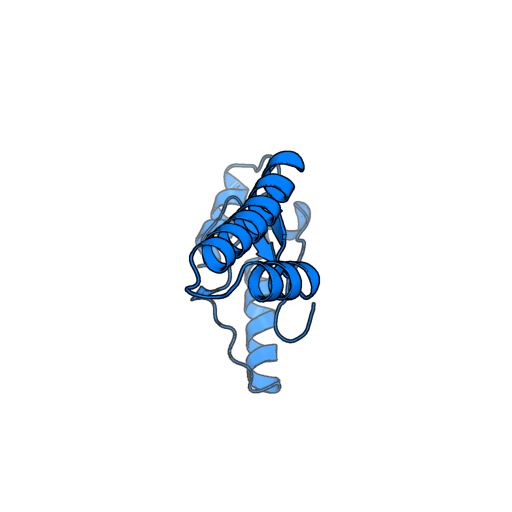6.50 79 SER A O 1
ATOM 600 N N . VAL A 1 80 ? 8.316 9.411 6.397 1.00 85.06 80 VAL A N 1
ATOM 601 C CA . VAL A 1 80 ? 7.960 8.607 7.581 1.00 85.06 80 VAL A CA 1
ATOM 602 C C . VAL A 1 80 ? 6.803 9.252 8.354 1.00 85.06 80 VAL A C 1
ATOM 604 O O . VAL A 1 80 ? 5.883 8.559 8.786 1.00 85.06 80 VAL A O 1
ATOM 607 N N . GLY A 1 81 ? 6.793 10.588 8.452 1.00 86.75 81 GLY A N 1
ATOM 608 C CA . GLY A 1 81 ? 5.694 11.335 9.065 1.00 86.75 81 GLY A CA 1
ATOM 609 C C . GLY A 1 81 ? 4.362 11.124 8.341 1.00 86.75 81 GLY A C 1
ATOM 610 O O . GLY A 1 81 ? 3.347 10.885 8.985 1.00 86.75 81 GLY A O 1
ATOM 611 N N . GLN A 1 82 ? 4.354 11.122 7.004 1.00 85.44 82 GLN A N 1
ATOM 612 C CA . GLN A 1 82 ? 3.146 10.841 6.219 1.00 85.44 82 GLN A CA 1
ATOM 613 C C . GLN A 1 82 ? 2.664 9.394 6.377 1.00 85.44 82 GLN A C 1
ATOM 615 O O . GLN A 1 82 ? 1.455 9.165 6.457 1.00 85.44 82 GLN A O 1
ATOM 620 N N . THR A 1 83 ? 3.578 8.421 6.446 1.00 84.62 83 THR A N 1
ATOM 621 C CA . THR A 1 83 ? 3.228 7.028 6.756 1.00 84.62 83 THR A CA 1
ATOM 622 C C . THR A 1 83 ? 2.537 6.935 8.115 1.00 84.62 83 THR A C 1
ATOM 624 O O . THR A 1 83 ? 1.458 6.349 8.211 1.00 84.62 83 THR A O 1
ATOM 627 N N . PHE A 1 84 ? 3.113 7.562 9.144 1.00 84.19 84 PHE A N 1
ATOM 628 C CA . PHE A 1 84 ? 2.566 7.545 10.499 1.00 84.19 84 PHE A CA 1
ATOM 629 C C . PHE A 1 84 ? 1.199 8.233 10.581 1.00 84.19 84 PHE A C 1
ATOM 631 O O . PHE A 1 84 ? 0.256 7.650 11.111 1.00 84.19 84 PHE A O 1
ATOM 638 N N . SER A 1 85 ? 1.046 9.416 9.978 1.00 84.56 85 SER A N 1
ATOM 639 C CA . SER A 1 85 ? -0.227 10.149 9.954 1.00 84.56 85 SER A CA 1
ATOM 640 C C . SER A 1 85 ? -1.366 9.343 9.329 1.00 84.56 85 SER A C 1
ATOM 642 O O . SER A 1 85 ? -2.496 9.418 9.803 1.00 84.56 85 SER A O 1
ATOM 644 N N . LYS A 1 86 ? -1.096 8.535 8.293 1.00 81.75 86 LYS A N 1
ATOM 645 C CA . LYS A 1 86 ? -2.124 7.678 7.676 1.00 81.75 86 LYS A CA 1
ATOM 646 C C . LYS A 1 86 ? -2.548 6.516 8.572 1.00 81.75 86 LYS A C 1
ATOM 648 O O . LYS A 1 86 ? -3.734 6.200 8.622 1.00 81.75 86 LYS A O 1
ATOM 653 N N . VAL A 1 87 ? -1.606 5.895 9.282 1.00 83.69 87 VAL A N 1
ATOM 654 C CA . VAL A 1 87 ? -1.916 4.841 10.265 1.00 83.69 87 VAL A CA 1
ATOM 655 C C . VAL A 1 87 ? -2.697 5.433 11.440 1.00 83.69 87 VAL A C 1
ATOM 657 O O . VAL A 1 87 ? -3.727 4.889 11.838 1.00 83.69 87 VAL A O 1
ATOM 660 N N . LEU A 1 88 ? -2.264 6.596 11.934 1.00 85.25 88 LEU A N 1
ATOM 661 C CA . LEU A 1 88 ? -2.938 7.317 13.009 1.00 85.25 88 LEU A CA 1
ATOM 662 C C . LEU A 1 88 ? -4.352 7.751 12.608 1.00 85.25 88 LEU A C 1
ATOM 664 O O . LEU A 1 88 ? -5.270 7.631 13.411 1.00 85.25 88 LEU A O 1
ATOM 668 N N . GLY A 1 89 ? -4.551 8.195 11.365 1.00 85.31 89 GLY A N 1
ATOM 669 C CA . GLY A 1 89 ? -5.866 8.572 10.850 1.00 85.31 89 GLY A CA 1
ATOM 670 C C . GLY A 1 89 ? -6.873 7.419 10.886 1.00 85.31 89 GLY A C 1
ATOM 671 O O . GLY A 1 89 ? -8.032 7.626 11.233 1.00 85.31 89 GLY A O 1
ATOM 672 N N . GLU A 1 90 ? -6.441 6.186 10.611 1.00 85.00 90 GLU A N 1
ATOM 673 C CA . GLU A 1 90 ? -7.312 5.010 10.737 1.00 85.00 90 GLU A CA 1
ATOM 674 C C . GLU A 1 90 ? -7.645 4.700 12.205 1.00 85.00 90 GLU A C 1
ATOM 676 O O . GLU A 1 90 ? -8.798 4.399 12.520 1.00 85.00 90 GLU A O 1
ATOM 681 N N . ALA A 1 91 ? -6.677 4.833 13.117 1.00 85.19 91 ALA A N 1
ATOM 682 C CA . ALA A 1 91 ? -6.926 4.702 14.554 1.00 85.19 91 ALA A CA 1
ATOM 683 C C . ALA A 1 91 ? -7.906 5.779 15.060 1.00 85.19 91 ALA A C 1
ATOM 685 O O . ALA A 1 91 ? -8.860 5.468 15.771 1.00 85.19 91 ALA A O 1
ATOM 686 N N . GLN A 1 92 ? -7.737 7.030 14.625 1.00 89.06 92 GLN A N 1
ATOM 687 C CA . GLN A 1 92 ? -8.640 8.141 14.937 1.00 89.06 92 GLN A CA 1
ATOM 688 C C . GLN A 1 92 ? -10.047 7.905 14.385 1.00 89.06 92 GLN A C 1
ATOM 690 O O . GLN A 1 92 ? -11.026 8.106 15.100 1.00 89.06 92 GLN A O 1
ATOM 695 N N . ARG A 1 93 ? -10.166 7.422 13.142 1.00 89.44 93 ARG A N 1
ATOM 696 C CA . ARG A 1 93 ? -11.455 7.070 12.530 1.00 89.44 93 ARG A CA 1
ATOM 697 C C . ARG A 1 93 ? -12.186 6.005 13.346 1.00 89.44 93 ARG A C 1
ATOM 699 O O . ARG A 1 93 ? -13.384 6.132 13.590 1.00 89.44 93 ARG A O 1
ATOM 706 N N . ARG A 1 94 ? -11.473 4.965 13.788 1.00 86.75 94 ARG A N 1
ATOM 707 C CA . ARG A 1 94 ? -12.030 3.915 14.656 1.00 86.75 94 ARG A CA 1
ATOM 708 C C . ARG A 1 94 ? -12.445 4.468 16.014 1.00 86.75 94 ARG A C 1
ATOM 710 O O . ARG A 1 94 ? -13.542 4.164 16.472 1.00 86.75 94 ARG A O 1
ATOM 717 N N . ALA A 1 95 ? -11.622 5.320 16.620 1.00 87.56 95 ALA A N 1
ATOM 718 C CA . ALA A 1 95 ? -11.947 5.955 17.891 1.00 87.56 95 ALA A CA 1
ATOM 719 C C . ALA A 1 95 ? -13.204 6.835 17.792 1.00 87.56 95 ALA A C 1
ATOM 721 O O . ALA A 1 95 ? -14.082 6.753 18.650 1.00 87.56 95 ALA A O 1
ATOM 722 N N . ALA A 1 96 ? -13.334 7.613 16.714 1.00 89.38 96 ALA A N 1
ATOM 723 C CA . ALA A 1 96 ? -14.516 8.428 16.440 1.00 89.38 96 ALA A CA 1
ATOM 724 C C . ALA A 1 96 ? -15.778 7.571 16.248 1.00 89.38 96 ALA A C 1
ATOM 726 O O . ALA A 1 96 ? -16.828 7.887 16.807 1.00 89.38 96 ALA A O 1
ATOM 727 N N . LEU A 1 97 ? -15.664 6.449 15.524 1.00 90.62 97 LEU A N 1
ATOM 728 C CA . LEU A 1 97 ? -16.758 5.490 15.369 1.00 90.62 97 LEU A CA 1
ATOM 729 C C . LEU A 1 97 ? -17.217 4.969 16.736 1.00 90.62 97 LEU A C 1
ATOM 731 O O . LEU A 1 97 ? -18.397 5.070 17.056 1.00 90.62 97 LEU A O 1
ATOM 735 N N . VAL A 1 98 ? -16.288 4.479 17.564 1.00 89.12 98 VAL A N 1
ATOM 736 C CA . VAL A 1 98 ? -16.606 3.941 18.896 1.00 89.12 98 VAL A CA 1
ATOM 737 C C . VAL A 1 98 ? -17.222 5.010 19.800 1.00 89.12 98 VAL A C 1
ATOM 739 O O . VAL A 1 98 ? -18.166 4.720 20.534 1.00 89.12 98 VAL A O 1
ATOM 742 N N . ALA A 1 99 ? -16.753 6.257 19.716 1.00 85.62 99 ALA A N 1
ATOM 743 C CA . ALA A 1 99 ? -17.328 7.372 20.462 1.00 85.62 99 ALA A CA 1
ATOM 744 C C . ALA A 1 99 ? -18.796 7.643 20.087 1.00 85.62 99 ALA A C 1
ATOM 746 O O . ALA A 1 99 ? -19.575 8.013 20.967 1.00 85.62 99 ALA A O 1
ATOM 747 N N . SER A 1 100 ? -19.171 7.421 18.823 1.00 88.75 100 SER A N 1
ATOM 748 C CA . SER A 1 100 ? -20.529 7.637 18.299 1.00 88.75 100 SER A CA 1
ATOM 749 C C . SER A 1 100 ? -21.509 6.482 18.541 1.00 88.75 100 SER A C 1
ATOM 751 O O . SER A 1 100 ? -22.704 6.634 18.296 1.00 88.75 100 SER A O 1
ATOM 753 N N . LEU A 1 101 ? -21.033 5.331 19.027 1.00 89.31 101 LEU A N 1
ATOM 754 C CA . LEU A 1 101 ? -21.906 4.200 19.336 1.00 89.31 101 LEU A CA 1
ATOM 755 C C . LEU A 1 101 ? -22.828 4.546 20.512 1.00 89.31 101 LEU A C 1
ATOM 757 O O . LEU A 1 101 ? -22.384 5.123 21.506 1.00 89.31 101 LEU A O 1
ATOM 761 N N . GLY A 1 102 ? -24.092 4.118 20.436 1.00 89.69 102 GLY A N 1
ATOM 762 C CA . GLY A 1 102 ? -25.094 4.234 21.507 1.00 89.69 102 GLY A CA 1
ATOM 763 C C . GLY A 1 102 ? -24.832 3.322 22.714 1.00 89.69 102 GLY A C 1
ATOM 764 O O . GLY A 1 102 ? -25.764 2.762 23.277 1.00 89.69 102 GLY A O 1
ATOM 765 N N . LEU A 1 103 ? -23.563 3.127 23.070 1.00 90.12 103 LEU A N 1
ATOM 766 C CA . LEU A 1 103 ? -23.091 2.286 24.163 1.00 90.12 103 LEU A CA 1
ATOM 767 C C . LEU A 1 103 ? -22.773 3.130 25.399 1.00 90.12 103 LEU A C 1
ATOM 769 O O . LEU A 1 103 ? -22.430 4.318 25.314 1.00 90.12 103 LEU A O 1
ATOM 773 N N . SER A 1 104 ? -22.802 2.495 26.569 1.00 91.69 104 SER A N 1
ATOM 774 C CA . SER A 1 104 ? -22.355 3.136 27.804 1.00 91.69 104 SER A CA 1
ATOM 775 C C . SER A 1 104 ? -20.876 3.538 27.715 1.00 91.69 104 SER A C 1
ATOM 777 O O . SER A 1 104 ? -20.093 3.016 26.917 1.00 91.69 104 SER A O 1
ATOM 779 N N . LEU A 1 105 ? -20.453 4.485 28.557 1.00 89.44 105 LEU A N 1
ATOM 780 C CA . LEU A 1 105 ? -19.049 4.913 28.605 1.00 89.44 105 LEU A CA 1
ATOM 781 C C . LEU A 1 105 ? -18.103 3.736 28.905 1.00 89.44 105 LEU A C 1
ATOM 783 O O . LEU A 1 105 ? -17.036 3.632 28.304 1.00 89.44 105 LEU A O 1
ATOM 787 N N . LYS A 1 106 ? -18.510 2.828 29.801 1.00 91.69 106 LYS A N 1
ATOM 788 C CA . LYS A 1 106 ? -17.714 1.660 30.198 1.00 91.69 106 LYS A CA 1
ATOM 789 C C . LYS A 1 106 ? -17.497 0.698 29.027 1.00 91.69 106 LYS A C 1
ATOM 791 O O . LYS A 1 106 ? -16.379 0.228 28.833 1.00 91.69 106 LYS A O 1
ATOM 796 N N . GLU A 1 107 ? -18.533 0.455 28.228 1.00 90.75 107 GLU A N 1
ATOM 797 C CA . GLU A 1 107 ? -18.463 -0.395 27.032 1.00 90.75 107 GLU A CA 1
ATOM 798 C C . GLU A 1 107 ? -17.609 0.239 25.931 1.00 90.75 107 GLU A C 1
ATOM 800 O O . GLU A 1 107 ? -16.776 -0.441 25.336 1.00 90.75 107 GLU A O 1
ATOM 805 N N . ARG A 1 108 ? -17.736 1.554 25.706 1.00 88.81 108 ARG A N 1
ATOM 806 C CA . ARG A 1 108 ? -16.889 2.274 24.739 1.00 88.81 108 ARG A CA 1
ATOM 807 C C . ARG A 1 108 ? -15.410 2.225 25.122 1.00 88.81 108 ARG A C 1
ATOM 809 O O . ARG A 1 108 ? -14.570 1.954 24.271 1.00 88.81 108 ARG A O 1
ATOM 816 N N . VAL A 1 109 ? -15.084 2.425 26.401 1.00 88.38 109 VAL A N 1
ATOM 817 C CA . VAL A 1 109 ? -13.701 2.308 26.900 1.00 88.38 109 VAL A CA 1
ATOM 818 C C . VAL A 1 109 ? -13.177 0.878 26.771 1.00 88.38 109 VAL A C 1
ATOM 820 O O . VAL A 1 109 ? -12.014 0.692 26.421 1.00 88.38 109 VAL A O 1
ATOM 823 N N . LEU A 1 110 ? -14.011 -0.133 27.032 1.00 90.88 110 LEU A N 1
ATOM 824 C CA . LEU A 1 110 ? -13.622 -1.532 26.850 1.00 90.88 110 LEU A CA 1
ATOM 825 C C . LEU A 1 110 ? -13.292 -1.826 25.379 1.00 90.88 110 LEU A C 1
ATOM 827 O O . LEU A 1 110 ? -12.231 -2.376 25.094 1.00 90.88 110 LEU A O 1
ATOM 831 N N . LEU A 1 111 ? -14.141 -1.389 24.446 1.00 87.94 111 LEU A N 1
ATOM 832 C CA . LEU A 1 111 ? -13.909 -1.553 23.009 1.00 87.94 111 LEU A CA 1
ATOM 833 C C . LEU A 1 111 ? -12.604 -0.892 22.553 1.00 87.94 111 LEU A C 1
ATOM 835 O O . LEU A 1 111 ? -11.810 -1.531 21.871 1.00 87.94 111 LEU A O 1
ATOM 839 N N . LEU A 1 112 ? -12.339 0.343 22.989 1.00 86.44 112 LEU A N 1
ATOM 840 C CA . LEU A 1 112 ? -11.102 1.056 22.646 1.00 86.44 112 LEU A CA 1
ATOM 841 C C . LEU A 1 112 ? -9.832 0.391 23.191 1.00 86.44 112 LEU A C 1
ATOM 843 O O . LEU A 1 112 ? -8.767 0.601 22.629 1.00 86.44 112 LEU A O 1
ATOM 847 N N . LYS A 1 113 ? -9.918 -0.377 24.284 1.00 86.06 113 LYS A N 1
ATOM 848 C CA . LYS A 1 113 ? -8.771 -1.109 24.850 1.00 86.06 113 LYS A CA 1
ATOM 849 C C . LYS A 1 113 ? -8.481 -2.433 24.147 1.00 86.06 113 LYS A C 1
ATOM 851 O O . LYS A 1 113 ? -7.403 -2.985 24.338 1.00 86.06 113 LYS A O 1
ATOM 856 N N . THR A 1 114 ? -9.461 -2.975 23.428 1.00 81.69 114 THR A N 1
ATOM 857 C CA . THR A 1 114 ? -9.373 -4.310 22.813 1.00 81.69 114 THR A CA 1
ATOM 858 C C . THR A 1 114 ? -8.958 -4.240 21.339 1.00 81.69 114 THR A C 1
ATOM 860 O O . THR A 1 114 ? -8.598 -5.258 20.754 1.00 81.69 114 THR A O 1
ATOM 863 N N . TRP A 1 115 ? -9.039 -3.053 20.735 1.00 65.31 115 TRP A N 1
ATOM 864 C CA . TRP A 1 115 ? -8.629 -2.747 19.361 1.00 65.31 115 TRP A CA 1
ATOM 865 C C . TRP A 1 115 ? -7.266 -2.067 19.322 1.00 65.31 115 TRP A C 1
ATOM 867 O O . TRP A 1 115 ? -6.573 -2.266 18.299 1.00 65.31 115 TRP A O 1
#

Organism: NCBI:txid73025

Foldseek 3Di:
DPDPDDDDDDDQVCLVCLQVVLVVVVVVCVVVVHDDPLVLDADADEDDDDPVSVVSRVVNPHHYDQWHQDPLFTDHVDDPVVRVVSSVVVLVVVLVVLVPDPDDPVVSVVVNVVD

Radius of gyration: 19.55 Å; chains: 1; bounding box: 44×35×51 Å